Protein AF-A0A395GPB0-F1 (afdb_monomer_lite)

Secondary structure (DSSP, 8-state):
-------HHHHHHHH-TTTEEEPPTT-EEEEETTT-SEEE----TT-EEEEEE-SSEEEEEEE-SS-TT--TT-TTHHHHHHHHHHHHHHHHHHHHHHHH-S-GGG-EEEEE-SSS----------

Organism: NCBI:txid1448316

Structure (mmCIF, N/CA/C/O backbone):
data_AF-A0A395GPB0-F1
#
_entry.id   AF-A0A395GPB0-F1
#
loop_
_atom_site.group_PDB
_atom_site.id
_atom_site.type_symbol
_atom_site.label_atom_id
_atom_site.label_alt_id
_atom_site.label_comp_id
_atom_site.label_asym_id
_atom_site.label_entity_id
_atom_site.label_seq_id
_atom_site.pdbx_PDB_ins_code
_atom_site.Cartn_x
_atom_site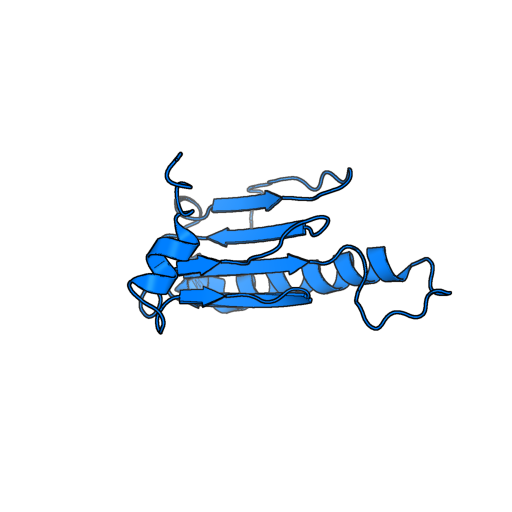.Cartn_y
_atom_site.Cartn_z
_atom_site.occupancy
_atom_site.B_iso_or_equiv
_atom_site.auth_seq_id
_atom_site.auth_comp_id
_atom_site.auth_asym_id
_atom_site.auth_atom_id
_atom_site.pdbx_PDB_model_num
ATOM 1 N N . MET A 1 1 ? 16.346 -27.547 14.453 1.00 36.94 1 MET A N 1
ATOM 2 C CA . MET A 1 1 ? 15.505 -26.934 13.401 1.00 36.94 1 MET A CA 1
ATOM 3 C C . MET A 1 1 ? 14.989 -25.620 13.964 1.00 36.94 1 MET A C 1
ATOM 5 O O . MET A 1 1 ? 14.205 -25.672 14.902 1.00 36.94 1 MET A O 1
ATOM 9 N N . SER A 1 2 ? 15.505 -24.464 13.529 1.00 45.38 2 SER A N 1
ATOM 10 C CA . SER A 1 2 ? 15.004 -23.181 14.036 1.00 45.38 2 SER A CA 1
ATOM 11 C C . SER A 1 2 ? 13.601 -22.949 13.482 1.00 45.38 2 SER A C 1
ATOM 13 O O . SER A 1 2 ? 13.351 -23.082 12.285 1.00 45.38 2 SER A O 1
ATOM 15 N N . GLN A 1 3 ? 12.657 -22.665 14.371 1.00 43.41 3 GLN A N 1
ATOM 16 C CA . GLN A 1 3 ? 11.319 -22.259 13.982 1.00 43.41 3 GLN A CA 1
ATOM 17 C C . GLN A 1 3 ? 11.456 -20.886 13.316 1.00 43.41 3 GLN A C 1
ATOM 19 O O . GLN A 1 3 ? 11.783 -19.907 13.985 1.00 43.41 3 GLN A O 1
ATOM 24 N N . VAL A 1 4 ? 11.277 -20.816 11.995 1.00 53.62 4 VAL A N 1
ATOM 25 C CA . VAL A 1 4 ? 11.233 -19.536 11.280 1.00 53.62 4 VAL A CA 1
ATOM 26 C C . VAL A 1 4 ? 10.114 -18.718 11.917 1.00 53.62 4 VAL A C 1
ATOM 28 O O . VAL A 1 4 ? 8.941 -19.093 11.846 1.00 53.62 4 VAL A O 1
ATOM 31 N N . GLN A 1 5 ? 10.468 -17.634 12.610 1.00 54.25 5 GLN A N 1
ATOM 32 C CA . GLN A 1 5 ? 9.482 -16.729 13.182 1.00 54.25 5 GLN A CA 1
ATOM 33 C C . GLN A 1 5 ? 8.686 -16.121 12.025 1.00 54.25 5 GLN A C 1
ATOM 35 O O . GLN A 1 5 ? 9.191 -15.282 11.284 1.00 54.25 5 GLN A O 1
ATOM 40 N N . LYS A 1 6 ? 7.434 -16.561 11.853 1.00 66.19 6 LYS A N 1
ATOM 41 C CA . LYS A 1 6 ? 6.519 -15.953 10.882 1.00 66.19 6 LYS A CA 1
ATOM 42 C C . LYS A 1 6 ? 6.362 -14.471 11.219 1.00 66.19 6 LYS A C 1
ATOM 44 O O . LYS A 1 6 ? 6.056 -14.145 12.373 1.00 66.19 6 LYS A O 1
ATOM 49 N N . GLY A 1 7 ? 6.558 -13.604 10.225 1.00 78.62 7 GLY A N 1
ATOM 50 C CA . GLY A 1 7 ? 6.305 -12.169 10.351 1.00 78.62 7 GLY A CA 1
ATOM 51 C C . GLY A 1 7 ? 4.840 -11.884 10.698 1.00 78.62 7 GLY A C 1
ATOM 52 O O . GLY A 1 7 ? 3.960 -12.688 10.387 1.00 78.62 7 GLY A O 1
ATOM 53 N N . GLN A 1 8 ? 4.577 -10.746 11.346 1.00 85.88 8 GLN A N 1
ATOM 54 C CA . GLN A 1 8 ? 3.243 -10.405 11.866 1.00 85.88 8 GLN A CA 1
ATOM 55 C C . GLN A 1 8 ? 2.157 -10.400 10.781 1.00 85.88 8 GLN A C 1
ATOM 57 O O . GLN A 1 8 ? 1.084 -10.949 11.002 1.00 85.88 8 GLN A O 1
ATOM 62 N N . LEU A 1 9 ? 2.456 -9.890 9.580 1.00 85.75 9 LEU A N 1
ATOM 63 C CA . LEU A 1 9 ? 1.503 -9.886 8.464 1.00 85.75 9 LEU A CA 1
ATOM 64 C C . LEU A 1 9 ? 1.039 -11.299 8.077 1.00 85.75 9 LEU A C 1
ATOM 66 O O . LEU A 1 9 ? -0.147 -11.512 7.860 1.00 85.75 9 LEU A O 1
ATOM 70 N N . ILE A 1 10 ? 1.952 -12.277 8.039 1.00 87.69 10 ILE A N 1
ATOM 71 C CA . ILE A 1 10 ? 1.610 -13.671 7.710 1.00 87.69 10 ILE A CA 1
ATOM 72 C C . ILE A 1 10 ? 0.721 -14.268 8.802 1.00 87.69 10 ILE A C 1
ATOM 74 O O . ILE A 1 10 ? -0.250 -14.949 8.496 1.00 87.69 10 ILE A O 1
ATOM 78 N N . ARG A 1 11 ? 1.013 -13.978 10.076 1.00 89.19 11 ARG A N 1
ATOM 79 C CA . ARG A 1 11 ? 0.176 -14.439 11.195 1.00 89.19 11 ARG A CA 1
ATOM 80 C C . ARG A 1 11 ? -1.242 -13.876 11.106 1.00 89.19 11 ARG A C 1
ATOM 82 O O . ARG A 1 11 ? -2.196 -14.613 11.320 1.00 89.19 11 ARG A O 1
ATOM 89 N N . LEU A 1 12 ? -1.374 -12.592 10.773 1.00 90.12 12 LEU A N 1
ATOM 90 C CA . LEU A 1 12 ? -2.673 -11.939 10.613 1.00 90.12 12 LEU A CA 1
ATOM 91 C C . LEU A 1 12 ? -3.429 -12.474 9.397 1.00 90.12 12 LEU A C 1
ATOM 93 O O . LEU A 1 12 ? -4.626 -12.706 9.497 1.00 90.12 12 LEU A O 1
ATOM 97 N N . LEU A 1 13 ? -2.740 -12.729 8.282 1.00 89.00 13 LEU A N 1
ATOM 98 C CA . LEU A 1 13 ? -3.353 -13.306 7.085 1.00 89.00 13 LEU A CA 1
ATOM 99 C C . LEU A 1 13 ? -3.865 -14.732 7.335 1.00 89.00 13 LEU A C 1
ATOM 101 O O . LEU A 1 13 ? -4.934 -15.089 6.857 1.00 89.00 13 LEU A O 1
ATOM 105 N N . GLU A 1 14 ? -3.131 -15.539 8.105 1.00 92.69 14 GLU A N 1
ATOM 106 C CA . GLU A 1 14 ? -3.571 -16.884 8.499 1.00 92.69 14 GLU A CA 1
ATOM 107 C C . GLU A 1 14 ? -4.774 -16.844 9.453 1.00 92.69 14 GLU A C 1
ATOM 109 O O . GLU A 1 14 ? -5.682 -17.663 9.326 1.00 92.69 14 GLU A O 1
ATOM 114 N N . ALA A 1 15 ? -4.796 -15.897 10.396 1.00 94.38 15 ALA A N 1
ATOM 115 C CA . ALA A 1 15 ? -5.872 -15.770 11.378 1.00 94.38 15 ALA A CA 1
ATOM 116 C C . ALA A 1 15 ? -7.144 -15.112 10.807 1.00 94.38 15 ALA A C 1
ATOM 118 O O . ALA A 1 15 ? -8.251 -15.486 11.190 1.00 94.38 15 ALA A O 1
ATOM 119 N N . TYR A 1 16 ? -6.993 -14.153 9.889 1.00 94.00 16 TYR A N 1
ATOM 120 C CA . TYR A 1 16 ? -8.072 -13.311 9.366 1.00 94.00 16 TYR A CA 1
ATOM 121 C C . TYR A 1 16 ? -7.975 -13.130 7.836 1.00 94.00 16 TYR A C 1
ATOM 123 O O . TYR A 1 16 ? -7.863 -12.004 7.346 1.00 94.00 16 TYR A O 1
ATOM 131 N N . PRO A 1 17 ? -8.043 -14.211 7.038 1.00 91.94 17 PRO A N 1
ATOM 132 C CA . PRO A 1 17 ? -7.716 -14.175 5.607 1.00 91.94 17 PRO A CA 1
ATOM 133 C C . PRO A 1 17 ? -8.591 -13.231 4.770 1.00 91.94 17 PRO A C 1
ATOM 135 O O . PRO A 1 17 ? -8.141 -12.738 3.742 1.00 91.94 17 PRO A O 1
ATOM 138 N N . ALA A 1 18 ? -9.825 -12.958 5.206 1.00 94.50 18 ALA A N 1
ATOM 139 C CA . ALA A 1 18 ? -10.744 -12.041 4.527 1.00 94.50 18 ALA A CA 1
ATOM 140 C C . ALA A 1 18 ? -10.627 -10.577 4.992 1.00 94.50 18 ALA A C 1
ATOM 142 O O . ALA A 1 18 ? -11.210 -9.699 4.367 1.00 94.50 18 ALA A O 1
ATOM 143 N N . GLN A 1 19 ? -9.906 -10.311 6.086 1.00 92.88 19 GLN A N 1
ATOM 144 C CA . GLN A 1 19 ? -9.789 -8.978 6.697 1.00 92.88 19 GLN A CA 1
ATOM 145 C C . GLN A 1 19 ? -8.365 -8.417 6.591 1.00 92.88 19 GLN A C 1
ATOM 147 O O . GLN A 1 19 ? -8.060 -7.377 7.171 1.00 92.88 19 GLN A O 1
ATOM 152 N N . VAL A 1 20 ? -7.483 -9.099 5.860 1.00 94.00 20 VAL A N 1
ATOM 153 C CA . VAL A 1 20 ? -6.141 -8.614 5.543 1.00 94.00 20 VAL A CA 1
ATOM 154 C C . VAL A 1 20 ? -6.079 -8.245 4.071 1.00 94.00 20 VAL A C 1
ATOM 156 O O . VAL A 1 20 ? -6.304 -9.081 3.198 1.00 94.00 20 VAL A O 1
ATOM 159 N N . VAL A 1 21 ? -5.718 -6.997 3.791 1.00 96.75 21 VAL A N 1
ATOM 160 C CA . VAL A 1 21 ? -5.532 -6.511 2.423 1.00 96.75 21 VAL A CA 1
ATOM 161 C C . VAL A 1 21 ? -4.055 -6.564 2.060 1.00 96.75 21 VAL A C 1
ATOM 163 O O . VAL A 1 21 ? -3.217 -5.899 2.669 1.00 96.75 21 VAL A O 1
ATOM 166 N N . ILE A 1 22 ? -3.731 -7.348 1.034 1.00 95.88 22 ILE A N 1
ATOM 167 C CA . ILE A 1 22 ? -2.392 -7.388 0.448 1.00 95.88 22 ILE A CA 1
ATOM 168 C C . ILE A 1 22 ? -2.362 -6.470 -0.769 1.00 95.88 22 ILE A C 1
ATOM 170 O O . ILE A 1 22 ? -3.056 -6.716 -1.754 1.00 95.88 22 ILE A O 1
ATOM 174 N N . VAL A 1 23 ? -1.532 -5.431 -0.718 1.00 96.25 23 VAL A N 1
ATOM 175 C CA . VAL A 1 23 ? -1.303 -4.533 -1.850 1.00 96.25 23 VAL A CA 1
ATOM 176 C C . VAL A 1 23 ? -0.248 -5.149 -2.766 1.00 96.25 23 VAL A C 1
ATOM 178 O O . VAL A 1 23 ? 0.900 -5.328 -2.345 1.00 96.25 23 VAL A O 1
ATOM 181 N N . PRO A 1 24 ? -0.595 -5.493 -4.015 1.00 95.06 24 PRO A N 1
ATOM 182 C CA . PRO A 1 24 ? 0.368 -6.048 -4.948 1.00 95.06 24 PRO A CA 1
ATOM 183 C C . PRO A 1 24 ? 1.375 -4.984 -5.406 1.00 95.06 24 PRO A C 1
ATOM 185 O O . PRO A 1 24 ? 1.146 -3.777 -5.325 1.00 95.06 24 PRO A O 1
ATOM 188 N N . MET A 1 25 ? 2.516 -5.447 -5.912 1.00 93.38 25 MET A N 1
ATOM 189 C CA . MET A 1 25 ? 3.525 -4.586 -6.526 1.00 93.38 25 MET A CA 1
ATOM 190 C C . MET A 1 25 ? 2.926 -3.782 -7.685 1.00 93.38 25 MET A C 1
ATOM 192 O O . MET A 1 25 ? 2.272 -4.342 -8.560 1.00 93.38 25 MET A O 1
ATOM 196 N N . GLY A 1 26 ? 3.194 -2.478 -7.713 1.00 93.44 26 GLY A N 1
ATOM 197 C CA . GLY A 1 26 ? 2.658 -1.558 -8.715 1.00 93.44 26 GLY A CA 1
ATOM 198 C C . GLY A 1 26 ? 1.306 -0.953 -8.342 1.00 93.44 26 GLY A C 1
ATOM 199 O O . GLY A 1 26 ? 0.774 -0.172 -9.127 1.00 93.44 26 GLY A O 1
ATOM 200 N N . GLU A 1 27 ? 0.780 -1.247 -7.149 1.00 95.50 27 GLU A N 1
ATOM 201 C CA . GLU A 1 27 ? -0.505 -0.722 -6.692 1.00 95.50 27 GLU A CA 1
ATOM 202 C C . GLU A 1 27 ? -0.430 0.140 -5.433 1.00 95.50 27 GLU A C 1
ATOM 204 O O . GLU A 1 27 ? 0.562 0.169 -4.697 1.00 95.50 27 GLU A O 1
ATOM 209 N N . VAL A 1 28 ? -1.519 0.883 -5.234 1.00 96.62 28 VAL A N 1
ATOM 210 C CA . VAL A 1 28 ? -1.795 1.682 -4.042 1.00 96.62 28 VAL A CA 1
ATOM 211 C C . VAL A 1 28 ? -3.219 1.386 -3.597 1.00 96.62 28 VAL A C 1
ATOM 213 O O . VAL A 1 28 ? -4.135 1.438 -4.420 1.00 96.62 28 VAL A O 1
ATOM 216 N N . ALA A 1 29 ? -3.409 1.104 -2.312 1.00 97.25 29 ALA A N 1
ATOM 217 C CA . ALA A 1 29 ? -4.724 0.866 -1.728 1.00 97.25 29 ALA A CA 1
ATOM 218 C C . ALA A 1 29 ? -4.901 1.652 -0.428 1.00 97.25 29 ALA A C 1
ATOM 220 O O . ALA A 1 29 ? -3.925 1.945 0.263 1.00 97.25 29 ALA A O 1
ATOM 221 N N . ALA A 1 30 ? -6.156 1.961 -0.111 1.00 96.88 30 ALA A N 1
ATOM 222 C CA . ALA A 1 30 ? -6.589 2.511 1.165 1.00 96.88 30 ALA A CA 1
ATOM 223 C C . ALA A 1 30 ? -7.556 1.522 1.826 1.00 96.88 30 ALA A C 1
ATOM 225 O O . ALA A 1 30 ? -8.333 0.871 1.126 1.00 96.88 30 ALA A O 1
ATOM 226 N N . VAL A 1 31 ? -7.507 1.409 3.150 1.00 96.69 31 VAL A N 1
ATOM 227 C CA . VAL A 1 31 ? -8.419 0.574 3.938 1.00 96.69 31 VAL A CA 1
ATOM 228 C C . VAL A 1 31 ? -8.897 1.314 5.177 1.00 96.69 31 VAL A C 1
ATOM 230 O O . VAL A 1 31 ? -8.165 2.133 5.733 1.00 96.69 31 VAL A O 1
ATOM 233 N N . SER A 1 32 ? -10.096 0.958 5.635 1.00 95.44 32 SER A N 1
ATOM 234 C CA . SER A 1 32 ? -10.561 1.267 6.984 1.00 95.44 32 SER A CA 1
ATOM 235 C C . SER A 1 32 ? -10.259 0.102 7.923 1.00 95.44 32 SER A C 1
ATOM 237 O O . SER A 1 32 ? -10.482 -1.062 7.569 1.00 95.44 32 SER A O 1
ATOM 239 N N . PHE A 1 33 ? -9.807 0.409 9.137 1.00 94.50 33 PHE A N 1
ATOM 240 C CA . PHE A 1 33 ? -9.629 -0.583 10.197 1.00 94.50 33 PHE A CA 1
ATOM 241 C C . PHE A 1 33 ? -10.926 -0.939 10.941 1.00 94.50 33 PHE A C 1
ATOM 243 O O . PHE A 1 33 ? -10.912 -1.775 11.840 1.00 94.50 33 PHE A O 1
ATOM 250 N N . HIS A 1 34 ? -12.069 -0.373 10.534 1.00 93.50 34 HIS A N 1
ATOM 251 C CA . HIS A 1 34 ? -13.381 -0.877 10.947 1.00 93.50 34 HIS A CA 1
ATOM 252 C C . HIS A 1 34 ? -13.727 -2.215 10.274 1.00 93.50 34 HIS A C 1
ATOM 254 O O . HIS A 1 34 ? -14.355 -3.064 10.903 1.00 93.50 34 HIS A O 1
ATOM 260 N N . ASP A 1 35 ? -13.279 -2.414 9.029 1.00 93.00 35 ASP A N 1
ATOM 261 C CA . ASP A 1 35 ? -13.588 -3.606 8.225 1.00 93.00 35 ASP A CA 1
ATOM 262 C C . ASP A 1 35 ? -12.385 -4.548 8.054 1.00 93.00 35 ASP A C 1
ATOM 264 O O . ASP A 1 35 ? -12.542 -5.735 7.759 1.00 93.00 35 ASP A O 1
ATOM 268 N N . THR A 1 36 ? -11.167 -4.022 8.214 1.00 94.56 36 THR A N 1
ATOM 269 C CA . THR A 1 36 ? -9.912 -4.759 8.013 1.00 94.56 36 THR A CA 1
ATOM 270 C C . THR A 1 36 ? -9.067 -4.759 9.279 1.00 94.56 36 THR A C 1
ATOM 272 O O . THR A 1 36 ? -9.062 -3.799 10.039 1.00 94.56 36 THR A O 1
ATOM 275 N N . VAL A 1 37 ? -8.307 -5.828 9.506 1.00 93.75 37 VAL A N 1
ATOM 276 C CA . VAL A 1 37 ? -7.382 -5.927 10.649 1.00 93.75 37 VAL A CA 1
ATOM 277 C C . VAL A 1 37 ? -5.953 -5.556 10.272 1.00 93.75 37 VAL A C 1
ATOM 279 O O . VAL A 1 37 ? -5.138 -5.276 11.148 1.00 93.75 37 VAL A O 1
ATOM 282 N N . ALA A 1 38 ? -5.622 -5.588 8.978 1.00 93.75 38 ALA A N 1
ATOM 283 C CA . ALA A 1 38 ? -4.320 -5.169 8.482 1.00 93.75 38 ALA A CA 1
ATOM 284 C C . ALA A 1 38 ? -4.331 -4.855 6.985 1.00 93.75 38 ALA A C 1
ATOM 286 O O . ALA A 1 38 ? -5.051 -5.465 6.193 1.00 93.75 38 ALA A O 1
ATOM 287 N N . ILE A 1 39 ? -3.410 -3.978 6.599 1.00 96.62 39 ILE A N 1
ATOM 288 C CA . ILE A 1 39 ? -2.943 -3.811 5.228 1.00 96.62 39 ILE A CA 1
ATOM 289 C C . ILE A 1 39 ? -1.444 -4.091 5.188 1.00 96.62 39 ILE A C 1
ATOM 291 O O . ILE A 1 39 ? -0.705 -3.749 6.112 1.00 96.62 39 ILE A O 1
ATOM 295 N N . GLY A 1 40 ? -0.980 -4.730 4.124 1.00 93.50 40 GLY A N 1
ATOM 296 C CA . GLY A 1 40 ? 0.426 -5.059 3.977 1.00 93.50 40 GLY A CA 1
ATOM 297 C C . GLY A 1 40 ? 0.819 -5.325 2.539 1.00 93.50 40 GLY A C 1
ATOM 298 O O . GLY A 1 40 ? 0.004 -5.294 1.624 1.00 93.50 40 GLY A O 1
ATOM 299 N N . THR A 1 41 ? 2.097 -5.610 2.344 1.00 94.25 41 THR A N 1
ATOM 300 C CA . THR A 1 41 ? 2.637 -6.067 1.068 1.00 94.25 41 THR A CA 1
ATOM 301 C C . THR A 1 41 ? 3.706 -7.127 1.313 1.00 94.25 41 THR A C 1
ATOM 303 O O . THR A 1 41 ? 4.219 -7.268 2.425 1.00 94.25 41 THR A O 1
ATOM 306 N N . MET A 1 42 ? 4.027 -7.901 0.282 1.00 89.56 42 MET A N 1
ATOM 307 C CA . MET A 1 42 ? 5.010 -8.978 0.325 1.00 89.56 42 MET A CA 1
ATOM 308 C C . MET A 1 42 ? 6.016 -8.832 -0.813 1.00 89.56 42 MET A C 1
ATOM 310 O O . MET A 1 42 ? 5.723 -8.233 -1.844 1.00 89.56 42 MET A O 1
ATOM 314 N N . GLY A 1 43 ? 7.199 -9.424 -0.627 1.00 86.69 43 GLY A N 1
ATOM 315 C CA . GLY A 1 43 ? 8.215 -9.492 -1.677 1.00 86.69 43 GLY A CA 1
ATOM 316 C C . GLY A 1 43 ? 8.845 -8.140 -2.012 1.00 86.69 43 GLY A C 1
ATOM 317 O O . GLY A 1 43 ? 9.032 -7.846 -3.185 1.00 86.69 43 GLY A O 1
ATOM 318 N N . LEU A 1 44 ? 9.172 -7.331 -0.994 1.00 82.75 44 LEU A N 1
ATOM 319 C CA . LEU A 1 44 ? 9.687 -5.975 -1.203 1.00 82.75 44 LEU A CA 1
ATOM 320 C C . LEU A 1 44 ? 10.959 -5.926 -2.054 1.00 82.75 44 LEU A C 1
ATOM 322 O O . LEU A 1 44 ? 11.007 -5.147 -2.993 1.00 82.75 44 LEU A O 1
ATOM 326 N N . GLY A 1 45 ? 11.963 -6.769 -1.795 1.00 84.50 45 GLY A N 1
ATOM 327 C CA . GLY A 1 45 ? 13.175 -6.820 -2.624 1.00 84.50 45 GLY A CA 1
ATOM 328 C C . GLY A 1 45 ? 13.790 -5.431 -2.862 1.00 84.50 45 GLY A C 1
ATOM 329 O O . GLY A 1 45 ? 14.169 -4.758 -1.909 1.00 84.50 45 GLY A O 1
ATOM 330 N N . SER A 1 46 ? 13.867 -5.010 -4.129 1.00 86.12 46 SER A N 1
ATOM 331 C CA . SER A 1 46 ? 14.341 -3.683 -4.559 1.00 86.12 46 SER A CA 1
ATOM 332 C C . SER A 1 46 ? 13.237 -2.624 -4.717 1.00 86.12 46 SER A C 1
ATOM 334 O O . SER A 1 46 ? 13.492 -1.544 -5.248 1.00 86.12 46 SER A O 1
ATOM 336 N N . CYS A 1 47 ? 12.006 -2.925 -4.307 1.00 90.50 47 CYS A N 1
ATOM 337 C CA . CYS A 1 47 ? 10.872 -2.010 -4.348 1.00 90.50 47 CYS A CA 1
ATOM 338 C C . CYS A 1 47 ? 10.867 -1.058 -3.148 1.00 90.50 47 CYS A C 1
ATOM 340 O O . CYS A 1 47 ? 11.417 -1.343 -2.083 1.00 90.50 47 CYS A O 1
ATOM 342 N N . SER A 1 48 ? 10.171 0.059 -3.324 1.00 91.12 48 SER A N 1
ATOM 343 C CA . SER A 1 48 ? 9.891 1.038 -2.276 1.00 91.12 48 SER A CA 1
ATOM 344 C C . SER A 1 48 ? 8.459 0.883 -1.767 1.00 91.12 48 SER A C 1
ATOM 346 O O . SER A 1 48 ? 7.574 0.423 -2.492 1.00 91.12 48 SER A O 1
ATOM 348 N N . VAL A 1 49 ? 8.210 1.301 -0.529 1.00 91.62 49 VAL A N 1
ATOM 349 C CA . VAL A 1 49 ? 6.884 1.344 0.089 1.00 91.62 49 VAL A CA 1
ATOM 350 C C . VAL A 1 49 ? 6.635 2.695 0.734 1.00 91.62 49 VAL A C 1
ATOM 352 O O . VAL A 1 49 ? 7.503 3.257 1.399 1.00 91.62 49 VAL A O 1
ATOM 355 N N . ILE A 1 50 ? 5.410 3.181 0.557 1.00 94.06 50 ILE A N 1
ATOM 356 C CA . ILE A 1 50 ? 4.875 4.341 1.269 1.00 94.06 50 ILE A CA 1
ATOM 357 C C . ILE A 1 50 ? 3.692 3.857 2.090 1.00 94.06 50 ILE A C 1
ATOM 359 O O . ILE A 1 50 ? 2.801 3.212 1.538 1.00 94.06 50 ILE A O 1
ATOM 363 N N . ILE A 1 51 ? 3.678 4.163 3.384 1.00 94.31 51 ILE A N 1
ATOM 364 C CA . ILE A 1 51 ? 2.552 3.896 4.275 1.00 94.31 51 ILE A CA 1
ATOM 365 C C . ILE A 1 51 ? 2.152 5.198 4.955 1.00 94.31 51 ILE A C 1
ATOM 367 O O . ILE A 1 51 ? 2.997 5.891 5.515 1.00 94.31 51 ILE A O 1
ATOM 371 N N . ILE A 1 52 ? 0.859 5.501 4.931 1.00 93.94 52 ILE A N 1
ATOM 372 C CA . ILE A 1 52 ? 0.233 6.496 5.803 1.00 93.94 52 ILE A CA 1
ATOM 373 C C . ILE A 1 52 ? -0.801 5.739 6.620 1.00 93.94 52 ILE A C 1
ATOM 375 O O . ILE A 1 52 ? -1.690 5.130 6.037 1.00 93.94 52 ILE A O 1
ATOM 379 N N . ALA A 1 53 ? -0.689 5.733 7.939 1.00 93.88 53 ALA A N 1
ATOM 380 C CA . ALA A 1 53 ? -1.572 4.964 8.805 1.00 93.88 53 ALA A CA 1
ATOM 381 C C . ALA A 1 53 ? -2.056 5.803 9.982 1.00 93.88 53 ALA A C 1
ATOM 383 O O . ALA A 1 53 ? -1.340 6.679 10.454 1.00 93.88 53 ALA A O 1
ATOM 384 N N . SER A 1 54 ? -3.251 5.497 10.463 1.00 94.19 54 SER A N 1
ATOM 385 C CA . SER A 1 54 ? -3.812 6.002 11.708 1.00 94.19 54 SER A CA 1
ATOM 386 C C . SER A 1 54 ? -4.491 4.874 12.482 1.00 94.19 54 SER A C 1
ATOM 388 O O . SER A 1 54 ? -4.403 3.706 12.099 1.00 94.19 54 SER A O 1
ATOM 390 N N . ALA A 1 55 ? -5.179 5.215 13.572 1.00 91.38 55 ALA A N 1
ATOM 391 C CA . ALA A 1 55 ? -6.037 4.270 14.280 1.00 91.38 55 ALA A CA 1
ATOM 392 C C . ALA A 1 55 ? -7.250 3.806 13.444 1.00 91.38 55 ALA A C 1
ATOM 394 O O . ALA A 1 55 ? -7.722 2.689 13.638 1.00 91.38 55 ALA A O 1
ATOM 395 N N . ASP A 1 56 ? -7.727 4.633 12.509 1.00 94.00 56 ASP A N 1
ATOM 396 C CA . ASP A 1 56 ? -8.995 4.421 11.795 1.00 94.00 56 ASP A CA 1
ATOM 397 C C . ASP A 1 56 ? -8.805 3.807 10.396 1.00 94.00 56 ASP A C 1
ATOM 399 O O . ASP A 1 56 ? -9.715 3.182 9.840 1.00 94.00 56 ASP A O 1
ATOM 403 N N . GLY A 1 57 ? -7.618 3.955 9.804 1.00 95.00 57 GLY A N 1
ATOM 404 C CA . GLY A 1 57 ? -7.327 3.405 8.486 1.00 95.00 57 GLY A CA 1
ATOM 405 C C . GLY A 1 57 ? -5.887 3.594 8.036 1.00 95.00 57 GLY A C 1
ATOM 406 O O . GLY A 1 57 ? -5.048 4.168 8.732 1.00 95.00 57 GLY A O 1
ATOM 407 N N . ALA A 1 58 ? -5.584 3.096 6.842 1.00 96.56 58 ALA A N 1
ATOM 408 C CA . ALA A 1 58 ? -4.248 3.193 6.274 1.00 96.56 58 ALA A CA 1
ATOM 409 C C . ALA A 1 58 ? -4.252 3.205 4.745 1.00 96.56 58 ALA A C 1
ATOM 411 O O . ALA A 1 58 ? -5.131 2.645 4.096 1.00 96.56 58 ALA A O 1
ATOM 412 N N . ILE A 1 59 ? -3.222 3.823 4.175 1.00 97.44 59 ILE A N 1
ATOM 413 C CA . ILE A 1 59 ? -2.870 3.811 2.759 1.00 97.44 59 ILE A CA 1
ATOM 414 C C . ILE A 1 59 ? -1.509 3.140 2.633 1.00 97.44 59 ILE A C 1
ATOM 416 O O . ILE A 1 59 ? -0.578 3.504 3.348 1.00 97.44 59 ILE A O 1
ATOM 420 N N . LEU A 1 60 ? -1.377 2.200 1.699 1.00 96.62 60 LEU A N 1
ATOM 421 C CA . LEU A 1 60 ? -0.109 1.551 1.384 1.00 96.62 60 LEU A CA 1
ATOM 422 C C . LEU A 1 60 ? 0.122 1.550 -0.127 1.00 96.62 60 LEU A C 1
ATOM 424 O O . LEU A 1 60 ? -0.749 1.144 -0.897 1.00 96.62 60 LEU A O 1
ATOM 428 N N . ALA A 1 61 ? 1.313 1.976 -0.541 1.00 96.62 61 ALA A N 1
ATOM 429 C CA . ALA A 1 61 ? 1.813 1.874 -1.907 1.00 96.62 61 ALA A CA 1
ATOM 430 C C . ALA A 1 61 ? 2.981 0.890 -1.965 1.00 96.62 61 ALA A C 1
ATOM 432 O O . ALA A 1 61 ? 3.918 1.022 -1.180 1.00 96.62 61 ALA A O 1
ATOM 433 N N . HIS A 1 62 ? 2.966 -0.037 -2.925 1.00 94.62 62 HIS A N 1
ATOM 434 C CA . HIS A 1 62 ? 4.106 -0.900 -3.240 1.00 94.62 62 HIS A CA 1
ATOM 435 C C . HIS A 1 62 ? 4.666 -0.514 -4.613 1.00 94.62 62 HIS A C 1
ATOM 437 O O . HIS A 1 6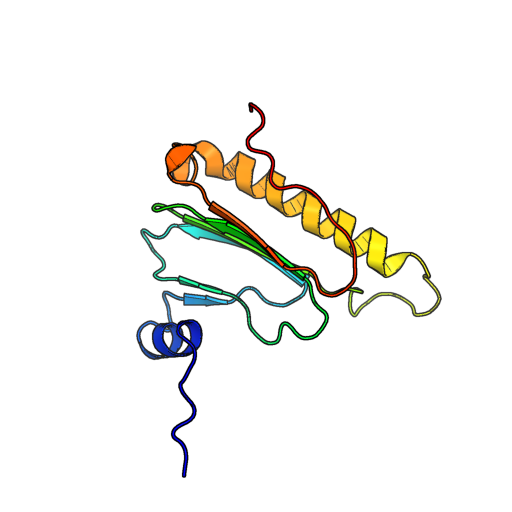2 ? 4.069 -0.792 -5.652 1.00 94.62 62 HIS A O 1
ATOM 443 N N . ILE A 1 63 ? 5.813 0.160 -4.625 1.00 93.88 63 ILE A N 1
ATOM 444 C CA . ILE A 1 63 ? 6.355 0.850 -5.796 1.00 93.88 63 ILE A CA 1
ATOM 445 C C . ILE A 1 63 ? 7.565 0.081 -6.334 1.00 93.88 63 ILE A C 1
ATOM 447 O O . ILE A 1 63 ? 8.637 0.141 -5.730 1.00 93.88 63 ILE A O 1
ATOM 451 N N . PRO A 1 64 ? 7.448 -0.615 -7.478 1.00 92.62 64 PRO A N 1
ATOM 452 C CA . PRO A 1 64 ? 8.615 -1.209 -8.107 1.00 92.62 64 PRO A CA 1
ATOM 453 C C . PRO A 1 64 ? 9.548 -0.119 -8.652 1.00 92.62 64 PRO A C 1
ATOM 455 O O . PRO A 1 64 ? 9.067 0.918 -9.116 1.00 92.62 64 PRO A O 1
ATOM 458 N N . PRO A 1 65 ? 10.871 -0.343 -8.679 1.00 88.75 65 PRO A N 1
ATOM 459 C CA . PRO A 1 65 ? 11.814 0.633 -9.224 1.00 88.75 65 PRO A CA 1
ATOM 460 C C . PRO A 1 65 ? 11.586 0.868 -10.721 1.00 88.75 65 PRO A C 1
ATOM 462 O O . PRO A 1 65 ? 11.884 1.939 -11.232 1.00 88.75 65 PRO A O 1
ATOM 465 N N . ARG A 1 66 ? 11.026 -0.120 -11.428 1.00 90.44 66 ARG A N 1
ATOM 466 C CA . ARG A 1 66 ? 10.641 -0.041 -12.838 1.00 90.44 66 ARG A CA 1
ATOM 467 C C . ARG A 1 66 ? 9.338 -0.816 -13.055 1.00 90.44 66 ARG A C 1
ATOM 469 O O . ARG A 1 66 ? 9.214 -1.917 -12.520 1.00 90.44 66 ARG A O 1
ATOM 476 N N . PRO A 1 67 ? 8.373 -0.299 -13.832 1.00 88.06 67 PRO A N 1
ATOM 477 C CA . PRO A 1 67 ? 7.142 -1.029 -14.078 1.00 88.06 67 PRO A CA 1
ATOM 478 C C . PRO A 1 67 ? 7.425 -2.228 -15.003 1.00 88.06 67 PRO A C 1
ATOM 480 O O . PRO A 1 67 ? 8.178 -2.071 -15.969 1.00 88.06 67 PRO A O 1
ATOM 483 N N . PRO A 1 68 ? 6.817 -3.408 -14.764 1.00 85.44 68 PRO A N 1
ATOM 484 C CA . PRO A 1 68 ? 7.102 -4.626 -15.535 1.00 85.44 68 PRO A CA 1
ATOM 485 C C . PRO A 1 68 ? 6.846 -4.502 -17.042 1.00 85.44 68 PRO A C 1
ATOM 487 O O . PRO A 1 68 ? 7.425 -5.233 -17.836 1.00 85.44 68 PRO A O 1
ATOM 490 N N . THR A 1 69 ? 5.974 -3.575 -17.437 1.00 88.31 69 THR A N 1
ATOM 491 C CA . THR A 1 69 ? 5.555 -3.351 -18.823 1.00 88.31 69 THR A CA 1
ATOM 492 C C . THR A 1 69 ? 6.412 -2.328 -19.574 1.00 88.31 69 THR A C 1
ATOM 494 O O . THR A 1 69 ? 6.165 -2.083 -20.753 1.00 88.31 69 THR A O 1
ATOM 497 N N . ALA A 1 70 ? 7.406 -1.703 -18.932 1.00 90.25 70 ALA A N 1
ATOM 498 C CA . ALA A 1 70 ? 8.242 -0.705 -19.594 1.00 90.25 70 ALA A CA 1
ATOM 499 C C . ALA A 1 70 ? 9.215 -1.330 -20.601 1.00 90.25 70 ALA A C 1
ATOM 501 O O . ALA A 1 70 ? 9.988 -2.227 -20.262 1.00 90.25 70 ALA A O 1
ATOM 502 N N . LEU A 1 71 ? 9.257 -0.764 -21.812 1.00 92.12 71 LEU A N 1
ATOM 503 C CA . LEU A 1 71 ? 10.253 -1.092 -22.835 1.00 92.12 71 LEU A CA 1
ATOM 504 C C . LEU A 1 71 ? 11.663 -0.889 -22.289 1.00 92.12 71 LEU A C 1
ATOM 506 O O . LEU A 1 71 ? 11.929 0.152 -21.701 1.00 92.12 71 LEU A O 1
ATOM 510 N N . LEU A 1 72 ? 12.588 -1.822 -22.521 1.00 88.75 72 LEU A N 1
ATOM 511 C CA . LEU A 1 72 ? 13.973 -1.718 -22.028 1.00 88.75 72 LEU A CA 1
ATOM 512 C C . LEU A 1 72 ? 14.707 -0.456 -22.512 1.00 88.75 72 LEU A C 1
ATOM 514 O O . LEU A 1 72 ? 15.605 0.024 -21.830 1.00 88.75 72 LEU A O 1
ATOM 518 N N . SER A 1 73 ? 14.302 0.098 -23.657 1.00 94.44 73 SER A N 1
ATOM 519 C CA . SER A 1 73 ? 14.862 1.326 -24.228 1.00 94.44 73 SER A CA 1
ATOM 520 C C . SER A 1 73 ? 14.455 2.604 -23.489 1.00 94.44 73 SER A C 1
ATOM 522 O O . SER A 1 73 ? 15.081 3.641 -23.689 1.00 94.44 73 SER A O 1
ATOM 524 N N . ASP A 1 74 ? 13.405 2.568 -22.664 1.00 92.88 74 ASP A N 1
ATOM 525 C CA . ASP A 1 74 ? 12.977 3.739 -21.901 1.00 92.88 74 ASP A CA 1
ATOM 526 C C . ASP A 1 74 ? 13.845 3.902 -20.648 1.00 92.88 74 ASP A C 1
ATOM 528 O O . ASP A 1 74 ? 13.622 3.269 -19.609 1.00 92.88 74 ASP A O 1
ATOM 532 N N . VAL A 1 75 ? 14.844 4.772 -20.748 1.00 91.69 75 VAL A N 1
ATOM 533 C CA . VAL A 1 75 ? 15.766 5.083 -19.649 1.00 91.69 75 VAL A CA 1
ATOM 534 C C . VAL A 1 75 ? 15.078 5.770 -18.464 1.00 91.69 75 VAL A C 1
ATOM 536 O O . VAL A 1 75 ? 15.560 5.652 -17.343 1.00 91.69 75 VAL A O 1
ATOM 539 N N . ASN A 1 76 ? 13.917 6.401 -18.674 1.00 93.38 76 ASN A N 1
ATOM 540 C CA . ASN A 1 76 ? 13.200 7.178 -17.658 1.00 93.38 76 ASN A CA 1
ATOM 541 C C . ASN A 1 76 ? 12.037 6.412 -17.012 1.00 93.38 76 ASN A C 1
ATOM 543 O O . ASN A 1 76 ? 11.347 6.948 -16.142 1.00 93.38 76 ASN A O 1
ATOM 547 N N . ALA A 1 77 ? 11.782 5.163 -17.416 1.00 92.25 77 ALA A N 1
ATOM 548 C CA . ALA A 1 77 ? 10.595 4.437 -16.963 1.00 92.25 77 ALA A CA 1
ATOM 549 C C . ALA A 1 77 ? 10.533 4.245 -15.439 1.00 92.25 77 ALA A C 1
ATOM 551 O O . ALA A 1 77 ? 9.439 4.151 -14.883 1.00 92.25 77 ALA A O 1
ATOM 552 N N . GLY A 1 78 ? 11.688 4.169 -14.769 1.00 90.31 78 GLY A N 1
ATOM 553 C CA . GLY A 1 78 ? 11.750 4.038 -13.316 1.00 90.31 78 GLY A CA 1
ATOM 554 C C . GLY A 1 78 ? 11.297 5.307 -12.601 1.00 90.31 78 GLY A C 1
ATOM 555 O O . GLY A 1 78 ? 10.310 5.281 -11.865 1.00 90.31 78 GLY A O 1
ATOM 556 N N . ASP A 1 79 ? 11.929 6.439 -12.908 1.00 89.81 79 ASP A N 1
ATOM 557 C CA . ASP A 1 79 ? 11.582 7.745 -12.334 1.00 89.81 79 ASP A CA 1
ATOM 558 C C . ASP A 1 79 ? 10.129 8.133 -12.626 1.00 89.81 79 ASP A C 1
ATOM 560 O O . ASP A 1 79 ? 9.401 8.587 -11.739 1.00 89.81 79 ASP A O 1
ATOM 564 N N . ASN A 1 80 ? 9.670 7.893 -13.858 1.00 91.38 80 ASN A N 1
ATOM 565 C CA . ASN A 1 80 ? 8.281 8.126 -14.246 1.00 91.38 80 ASN A CA 1
ATOM 566 C C . ASN A 1 80 ? 7.313 7.249 -13.442 1.00 91.38 80 ASN A C 1
ATOM 568 O O . ASN A 1 80 ? 6.234 7.709 -13.063 1.00 91.38 80 ASN A O 1
ATOM 572 N N . ASN A 1 81 ? 7.691 6.004 -13.142 1.00 91.50 81 ASN A N 1
ATOM 573 C CA . ASN A 1 81 ? 6.879 5.118 -12.320 1.00 91.50 81 ASN A CA 1
ATOM 574 C C . ASN A 1 81 ? 6.818 5.572 -10.865 1.00 91.50 81 ASN A C 1
ATOM 576 O O . ASN A 1 81 ? 5.720 5.647 -10.316 1.00 91.50 81 ASN A O 1
ATOM 580 N N . VAL A 1 82 ? 7.960 5.913 -10.262 1.00 89.31 82 VAL A N 1
ATOM 581 C 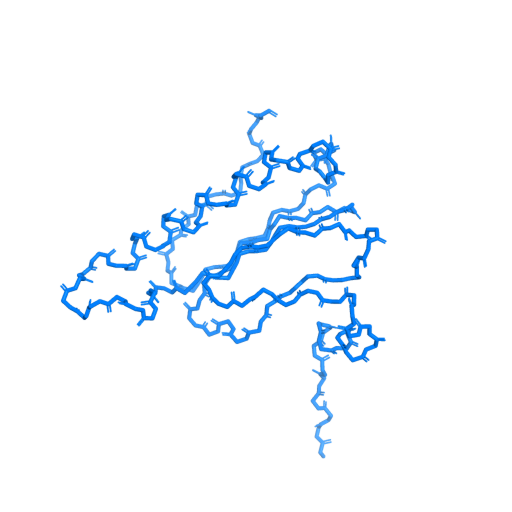CA . VAL A 1 82 ? 8.003 6.432 -8.889 1.00 89.31 82 VAL A CA 1
ATOM 582 C C . VAL A 1 82 ? 7.150 7.692 -8.789 1.00 89.31 82 VAL A C 1
ATOM 584 O O . VAL A 1 82 ? 6.265 7.757 -7.941 1.00 89.31 82 VAL A O 1
ATOM 587 N N . ARG A 1 83 ? 7.321 8.653 -9.706 1.00 89.69 83 ARG A N 1
ATOM 588 C CA . ARG A 1 83 ? 6.519 9.884 -9.734 1.00 89.69 83 ARG A CA 1
ATOM 589 C C . ARG A 1 83 ? 5.023 9.589 -9.833 1.00 89.69 83 ARG A C 1
ATOM 591 O O . ARG A 1 83 ? 4.253 10.100 -9.024 1.00 89.69 83 ARG A O 1
ATOM 598 N N . ARG A 1 84 ? 4.617 8.745 -10.786 1.00 91.44 84 ARG A N 1
ATOM 599 C CA . ARG A 1 84 ? 3.210 8.371 -10.993 1.00 91.44 84 ARG A CA 1
ATOM 600 C C . ARG A 1 84 ? 2.609 7.699 -9.758 1.00 91.44 84 ARG A C 1
ATOM 602 O O . ARG A 1 84 ? 1.492 8.014 -9.366 1.00 91.44 84 ARG A O 1
ATOM 609 N N . MET A 1 85 ? 3.331 6.761 -9.151 1.00 92.19 85 MET A N 1
ATOM 610 C CA . MET A 1 85 ? 2.849 6.010 -7.990 1.00 92.19 85 MET A CA 1
ATOM 611 C C . MET A 1 85 ? 2.768 6.884 -6.739 1.00 92.19 85 MET A C 1
ATOM 613 O O . MET A 1 85 ? 1.752 6.867 -6.048 1.00 92.19 85 MET A O 1
ATOM 617 N N . THR A 1 86 ? 3.789 7.704 -6.489 1.00 88.31 86 THR A N 1
ATOM 618 C CA . THR A 1 86 ? 3.805 8.639 -5.360 1.00 88.31 86 THR A CA 1
ATOM 619 C C . THR A 1 86 ? 2.693 9.682 -5.471 1.00 88.31 86 THR A C 1
ATOM 621 O O . THR A 1 86 ? 2.176 10.092 -4.443 1.00 88.31 86 THR A O 1
ATOM 624 N N . GLN A 1 87 ? 2.252 10.066 -6.677 1.00 92.25 87 GLN A N 1
ATOM 625 C CA . GLN A 1 87 ? 1.109 10.976 -6.875 1.00 92.25 87 GLN A CA 1
ATOM 626 C C . GLN A 1 87 ? -0.249 10.370 -6.481 1.00 92.25 87 GLN A C 1
ATOM 628 O O . GLN A 1 87 ? -1.127 11.103 -6.029 1.00 92.25 87 GLN A O 1
ATOM 633 N N . ARG A 1 88 ? -0.417 9.043 -6.565 1.00 94.56 88 ARG A N 1
ATOM 634 C CA . ARG A 1 88 ? -1.664 8.361 -6.157 1.00 94.56 88 ARG A CA 1
ATOM 635 C C . ARG A 1 88 ? -1.875 8.380 -4.637 1.00 94.56 88 ARG A C 1
ATOM 637 O O . ARG A 1 88 ? -3.011 8.356 -4.170 1.00 94.56 88 ARG A O 1
ATOM 644 N N . VAL A 1 89 ? -0.797 8.437 -3.852 1.00 93.00 89 VAL A N 1
ATOM 645 C CA . VAL A 1 89 ? -0.858 8.448 -2.378 1.00 93.00 89 VAL A CA 1
ATOM 646 C C . VAL A 1 89 ? -1.555 9.703 -1.823 1.00 93.00 89 VAL A C 1
ATOM 648 O O . VAL A 1 89 ? -2.535 9.539 -1.097 1.00 93.00 89 VAL A O 1
ATOM 651 N N . PRO A 1 90 ? -1.154 10.949 -2.160 1.00 91.00 90 PRO A N 1
ATOM 652 C CA . PRO A 1 90 ? -1.844 12.148 -1.687 1.00 91.00 90 PRO A CA 1
ATOM 653 C C . PRO A 1 90 ? -3.268 12.272 -2.246 1.00 91.00 90 PRO A C 1
ATOM 655 O O . PRO A 1 90 ? -4.118 12.889 -1.609 1.00 91.00 90 PRO A O 1
ATOM 658 N N . GLU A 1 91 ? -3.571 11.686 -3.409 1.00 93.62 91 GLU A N 1
ATOM 659 C CA . GLU A 1 91 ? -4.950 11.600 -3.909 1.00 93.62 91 GLU A CA 1
ATOM 660 C C . GLU A 1 91 ? -5.842 10.771 -2.983 1.00 93.62 91 GLU A C 1
ATOM 662 O O . GLU A 1 91 ? -6.916 11.237 -2.597 1.00 93.62 91 GLU A O 1
ATOM 667 N N . LEU A 1 92 ? -5.385 9.581 -2.581 1.00 94.44 92 LEU A N 1
ATOM 668 C CA . LEU A 1 92 ? -6.100 8.748 -1.613 1.00 94.44 92 LEU A CA 1
ATOM 669 C C . LEU A 1 92 ? -6.147 9.396 -0.230 1.00 94.44 92 LEU A C 1
ATOM 671 O O . LEU A 1 92 ? -7.197 9.378 0.407 1.00 94.44 92 LEU A O 1
ATOM 675 N N . TYR A 1 93 ? -5.056 10.029 0.205 1.00 92.75 93 TYR A N 1
ATOM 676 C CA . TYR A 1 93 ? -5.024 10.741 1.480 1.00 92.75 93 TYR A CA 1
ATOM 677 C C . TYR A 1 93 ? -6.091 11.831 1.531 1.00 92.75 93 TYR A C 1
ATOM 679 O O . TYR A 1 93 ? -6.894 11.860 2.455 1.00 92.75 93 TYR A O 1
ATOM 687 N N . ARG A 1 94 ? -6.170 12.690 0.505 1.00 93.44 94 ARG A N 1
ATOM 688 C CA . ARG A 1 94 ? -7.197 13.741 0.437 1.00 93.44 94 ARG A CA 1
ATOM 689 C C . ARG A 1 94 ? -8.608 13.166 0.425 1.00 93.44 94 ARG A C 1
ATOM 691 O O . ARG A 1 94 ? -9.480 13.722 1.084 1.00 93.44 94 ARG A O 1
ATOM 698 N N . ARG A 1 95 ? -8.827 12.062 -0.296 1.00 95.31 95 ARG A N 1
ATOM 699 C CA . ARG A 1 95 ? -10.136 11.397 -0.371 1.00 95.31 95 ARG A CA 1
ATOM 700 C C . ARG A 1 95 ? -10.604 10.888 0.992 1.00 95.31 95 ARG A C 1
ATOM 702 O O . ARG A 1 95 ? -11.774 11.049 1.305 1.00 95.31 95 ARG A O 1
ATOM 709 N N . HIS A 1 96 ? -9.698 10.327 1.789 1.00 93.62 96 HIS A N 1
ATOM 710 C CA . HIS A 1 96 ? -10.022 9.713 3.078 1.00 93.62 96 HIS A CA 1
ATOM 711 C C . HIS A 1 96 ? -9.622 10.562 4.293 1.00 93.62 96 HIS A C 1
ATOM 713 O O . HIS A 1 96 ? -9.709 10.089 5.424 1.00 93.62 96 HIS A O 1
ATOM 719 N N . ARG A 1 97 ? -9.199 11.821 4.100 1.00 90.69 97 ARG A N 1
ATOM 720 C CA . ARG A 1 97 ? -8.675 12.685 5.175 1.00 90.69 97 ARG A CA 1
ATOM 721 C C . ARG A 1 97 ? -9.637 12.780 6.353 1.00 90.69 97 ARG A C 1
ATOM 723 O O . ARG A 1 97 ? -9.213 12.655 7.489 1.00 90.69 97 ARG A O 1
ATOM 730 N N . ASN A 1 98 ? -10.924 12.971 6.085 1.00 91.56 98 ASN A N 1
ATOM 731 C CA . ASN A 1 98 ? -11.917 13.157 7.143 1.00 91.56 98 ASN A CA 1
ATOM 732 C C . ASN A 1 98 ? -12.313 11.845 7.837 1.00 91.56 98 ASN A C 1
ATOM 734 O O . ASN A 1 98 ? -12.783 11.888 8.968 1.00 91.56 98 ASN A O 1
ATOM 738 N N . GLU A 1 99 ? -12.127 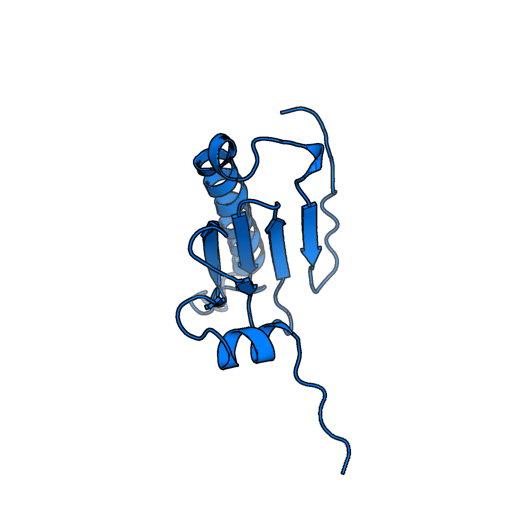10.705 7.170 1.00 91.38 99 GLU A N 1
ATOM 739 C CA . GLU A 1 99 ? -12.507 9.386 7.682 1.00 91.38 99 GLU A CA 1
ATOM 740 C C . GLU A 1 99 ? -11.363 8.746 8.468 1.00 91.38 99 GLU A C 1
ATOM 742 O O . GLU A 1 99 ? -11.579 8.263 9.570 1.00 91.38 99 GLU A O 1
ATOM 747 N N . TYR A 1 100 ? -10.146 8.750 7.912 1.00 91.19 100 TYR A N 1
ATOM 748 C CA . TYR A 1 100 ? -9.010 8.018 8.482 1.00 91.19 100 TYR A CA 1
ATOM 749 C C . TYR A 1 100 ? -7.991 8.945 9.143 1.00 91.19 100 TYR A C 1
ATOM 751 O O . TYR A 1 100 ? -7.353 8.569 10.116 1.00 91.19 100 TYR A O 1
ATOM 759 N N . PHE A 1 101 ? -7.806 10.161 8.631 1.00 90.50 101 PHE A N 1
ATOM 760 C CA . PHE A 1 101 ? -6.675 11.028 8.995 1.00 90.50 101 PHE A CA 1
ATOM 761 C C . PHE A 1 101 ? -7.139 12.369 9.575 1.00 90.50 101 PHE A C 1
ATOM 763 O O . PHE A 1 101 ? -6.511 13.408 9.374 1.00 90.50 101 PHE A O 1
ATOM 770 N N . SER A 1 102 ? -8.277 12.360 10.277 1.00 86.44 102 SER A N 1
ATOM 771 C CA . SER A 1 102 ? -8.911 13.575 10.804 1.00 86.44 102 SER A CA 1
ATOM 772 C C . SER A 1 102 ? -8.112 14.208 11.948 1.00 86.44 102 SER A C 1
ATOM 774 O O . SER A 1 102 ? -8.249 15.402 12.218 1.00 86.44 102 SER A O 1
ATOM 776 N N . ARG A 1 103 ? -7.253 13.413 12.599 1.00 84.06 103 ARG A N 1
ATOM 777 C CA . ARG A 1 103 ? -6.390 13.812 13.711 1.00 84.06 103 ARG A CA 1
ATOM 778 C C . ARG A 1 103 ? -4.921 13.723 13.294 1.00 84.06 103 ARG A C 1
ATOM 780 O O . ARG A 1 103 ? -4.402 12.615 13.136 1.00 84.06 103 ARG A O 1
ATOM 787 N N . PRO A 1 104 ? -4.219 14.863 13.170 1.00 73.19 104 PRO A N 1
ATOM 788 C CA . PRO A 1 104 ? -2.801 14.869 12.813 1.00 73.19 104 PRO A CA 1
ATOM 789 C C . PRO A 1 104 ? -1.923 14.084 13.796 1.00 73.19 104 PRO A C 1
ATOM 791 O O . PRO A 1 104 ? -0.955 13.456 13.387 1.00 73.19 104 PRO A O 1
ATOM 794 N N . THR A 1 105 ? -2.283 14.076 15.084 1.00 74.69 105 THR A N 1
ATOM 795 C CA . THR A 1 105 ? -1.521 13.406 16.154 1.00 74.69 105 THR A CA 1
ATOM 796 C C . THR A 1 105 ? -1.532 11.885 16.065 1.00 74.69 105 THR A C 1
ATOM 798 O O . THR A 1 105 ? -0.647 11.243 16.622 1.00 74.69 105 THR A O 1
ATOM 801 N N . ASP A 1 106 ? -2.511 11.320 15.359 1.00 79.69 106 ASP A N 1
ATOM 802 C CA . ASP A 1 106 ? -2.726 9.876 15.288 1.00 79.69 106 ASP A CA 1
ATOM 803 C C . ASP A 1 106 ? -2.259 9.318 13.936 1.00 79.69 106 ASP A C 1
ATOM 805 O O . ASP A 1 106 ? -2.455 8.139 13.659 1.00 79.69 106 ASP A O 1
ATOM 809 N N . THR A 1 107 ? -1.649 10.154 13.084 1.00 82.88 107 THR A N 1
ATOM 810 C CA . THR A 1 107 ? -1.191 9.771 11.745 1.00 82.88 107 THR A CA 1
ATOM 811 C C . THR A 1 107 ? 0.316 9.523 11.730 1.00 82.88 107 THR A C 1
ATOM 813 O O . THR A 1 107 ? 1.116 10.393 12.064 1.00 82.88 107 THR A O 1
ATOM 816 N N . VAL A 1 108 ? 0.716 8.337 11.281 1.00 82.69 108 VAL A N 1
ATOM 817 C CA . VAL A 1 108 ? 2.109 7.931 11.087 1.00 82.69 108 VAL A CA 1
ATOM 818 C C . VAL A 1 108 ? 2.375 7.760 9.597 1.00 82.69 108 VAL A C 1
ATOM 820 O O . VAL A 1 108 ? 1.672 7.020 8.908 1.00 82.69 108 VAL A O 1
ATOM 823 N N . ILE A 1 109 ? 3.428 8.410 9.105 1.00 84.00 109 ILE A N 1
ATOM 824 C CA . ILE A 1 109 ? 3.917 8.243 7.735 1.00 84.00 109 ILE A CA 1
ATOM 825 C C . ILE A 1 109 ? 5.235 7.478 7.792 1.00 84.00 109 ILE A C 1
ATOM 827 O O . ILE A 1 109 ? 6.202 7.931 8.401 1.00 84.00 109 ILE A O 1
ATOM 831 N N . VAL A 1 110 ? 5.277 6.317 7.143 1.00 82.38 110 VAL A N 1
ATOM 8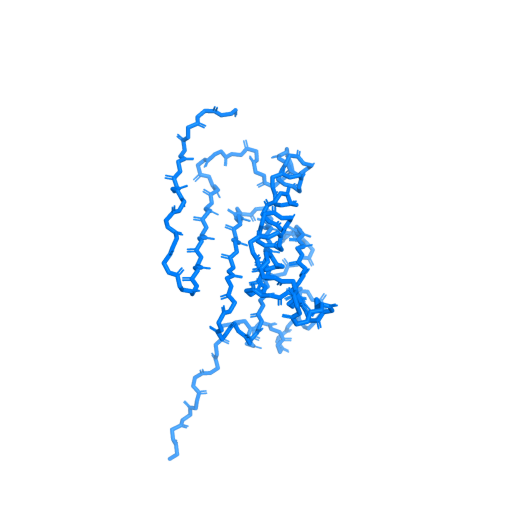32 C CA . VAL A 1 110 ? 6.480 5.495 7.013 1.00 82.38 110 VAL A CA 1
ATOM 833 C C . VAL A 1 110 ? 6.847 5.390 5.543 1.00 82.38 110 VAL A C 1
ATOM 835 O O . VAL A 1 110 ? 6.039 4.982 4.709 1.00 82.38 110 VAL A O 1
ATOM 838 N N . TYR A 1 111 ? 8.094 5.724 5.237 1.00 80.31 111 TYR A N 1
ATOM 839 C CA . TYR A 1 111 ? 8.662 5.577 3.908 1.00 80.31 111 TYR A CA 1
ATOM 840 C C . TYR A 1 111 ? 9.863 4.640 3.955 1.00 80.31 111 TYR A C 1
ATOM 842 O O . TYR A 1 111 ? 10.778 4.824 4.758 1.00 80.31 111 TYR A O 1
ATOM 850 N N . TYR A 1 112 ? 9.866 3.648 3.072 1.00 76.94 112 TYR A N 1
ATOM 851 C CA . TYR A 1 112 ? 11.005 2.773 2.843 1.00 76.94 112 TYR A CA 1
ATOM 852 C C . TYR A 1 112 ? 11.344 2.792 1.358 1.00 76.94 112 TYR A C 1
ATOM 854 O O . TYR A 1 112 ? 10.509 2.434 0.531 1.00 76.94 112 TYR A O 1
ATOM 862 N N . ALA A 1 113 ? 12.570 3.179 1.017 1.00 68.56 113 ALA A N 1
ATOM 863 C CA . ALA A 1 113 ? 13.075 3.103 -0.346 1.00 68.56 113 ALA A CA 1
ATOM 864 C C . ALA A 1 113 ? 14.370 2.312 -0.411 1.00 68.56 113 ALA A C 1
ATOM 866 O O . ALA A 1 113 ? 15.300 2.548 0.363 1.00 68.56 113 ALA A O 1
ATOM 867 N N . TYR A 1 114 ? 14.432 1.396 -1.372 1.00 59.88 114 TYR A N 1
ATOM 868 C CA . TYR A 1 114 ? 15.657 0.697 -1.715 1.00 59.88 114 TYR A CA 1
ATOM 869 C C . TYR A 1 114 ? 16.392 1.482 -2.813 1.00 59.88 114 TYR A C 1
ATOM 871 O O . TYR A 1 114 ? 15.926 1.556 -3.947 1.00 59.88 114 TYR A O 1
ATOM 879 N N . GLY A 1 115 ? 17.539 2.080 -2.472 1.00 49.34 115 GLY A N 1
ATOM 880 C CA . GLY A 1 115 ? 18.315 2.959 -3.361 1.00 49.34 115 GLY A CA 1
ATOM 881 C C . GLY A 1 115 ? 18.098 4.445 -3.049 1.00 49.34 115 GLY A C 1
ATOM 882 O O . GLY A 1 115 ? 16.973 4.900 -2.878 1.00 49.34 115 GLY A O 1
ATOM 883 N N . ALA A 1 116 ? 19.200 5.184 -2.899 1.00 41.59 116 ALA A N 1
ATOM 884 C CA . ALA A 1 116 ? 19.265 6.511 -2.287 1.00 41.59 116 ALA A CA 1
ATOM 885 C C . ALA A 1 116 ? 18.339 7.562 -2.935 1.00 41.59 116 ALA A C 1
ATOM 887 O O . ALA A 1 116 ? 18.578 8.018 -4.049 1.00 41.59 116 ALA A O 1
ATOM 888 N N . GLY A 1 117 ? 17.332 8.007 -2.185 1.00 37.19 117 GLY A N 1
ATOM 889 C CA . GLY A 1 117 ? 16.501 9.163 -2.514 1.00 37.19 117 GLY A CA 1
ATOM 890 C C . GLY A 1 117 ? 15.722 9.605 -1.283 1.00 37.19 117 GLY A C 1
ATOM 891 O O . GLY A 1 117 ? 14.658 9.066 -0.992 1.00 37.19 117 GLY A O 1
ATOM 892 N N . VAL A 1 118 ? 16.289 10.545 -0.525 1.00 38.38 118 VAL A N 1
ATOM 893 C CA . VAL A 1 118 ? 15.626 11.187 0.618 1.00 38.38 118 VAL A CA 1
ATOM 894 C C . VAL A 1 118 ? 14.494 12.063 0.086 1.00 38.38 118 VAL A C 1
ATOM 896 O O . VAL A 1 118 ? 14.748 12.970 -0.703 1.00 38.38 118 VAL A O 1
ATOM 899 N N . ILE A 1 119 ? 13.263 11.832 0.543 1.00 41.97 119 ILE A N 1
ATOM 900 C CA . ILE A 1 119 ? 12.170 12.808 0.451 1.00 41.97 119 ILE A CA 1
ATOM 901 C C . ILE A 1 119 ? 11.523 12.855 1.839 1.00 41.97 119 ILE A C 1
ATOM 903 O O . ILE A 1 119 ? 11.128 11.822 2.375 1.00 41.97 119 ILE A O 1
ATOM 907 N N . GLY A 1 120 ? 11.565 14.035 2.458 1.00 34.78 120 GLY A N 1
ATOM 908 C CA . GLY A 1 120 ? 11.405 14.234 3.898 1.00 34.78 120 GLY A CA 1
ATOM 909 C C . GLY A 1 120 ? 10.046 13.841 4.482 1.00 34.78 120 GLY A C 1
ATOM 910 O O . GLY A 1 120 ? 9.007 13.967 3.840 1.00 34.78 120 GLY A O 1
ATOM 911 N N . SER A 1 121 ? 10.073 13.416 5.747 1.00 33.91 121 SER A N 1
ATOM 912 C CA . SER A 1 121 ? 8.917 13.435 6.641 1.00 33.91 121 SER A CA 1
ATOM 913 C C . SER A 1 121 ? 8.754 14.860 7.176 1.00 33.91 121 SER A C 1
ATOM 915 O O . SER A 1 121 ? 9.525 15.282 8.037 1.00 33.91 121 SER A O 1
ATOM 917 N N . GLY A 1 122 ? 7.798 15.611 6.640 1.00 34.53 122 GLY A N 1
ATOM 918 C CA .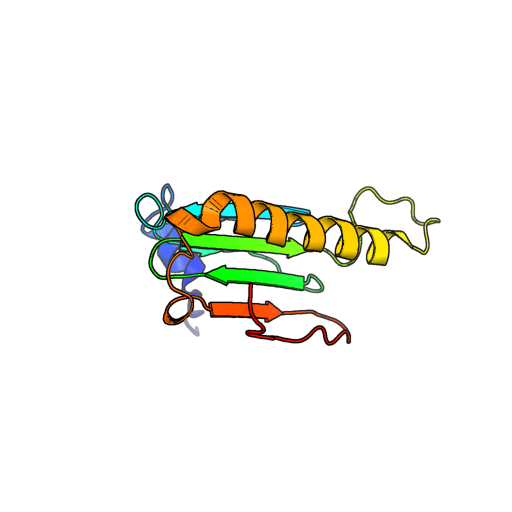 GLY A 1 122 ? 7.426 16.925 7.158 1.00 34.53 122 GLY A CA 1
ATOM 919 C C . GLY A 1 122 ? 5.978 16.906 7.625 1.00 34.53 122 GLY A C 1
ATOM 920 O O . GLY A 1 122 ? 5.083 16.652 6.821 1.00 34.53 122 GLY A O 1
ATOM 921 N N . CYS A 1 123 ? 5.759 17.169 8.913 1.00 34.62 123 CYS A N 1
ATOM 922 C CA . CYS A 1 123 ? 4.486 17.682 9.410 1.00 34.62 123 CYS A CA 1
ATOM 923 C C . CYS A 1 123 ? 4.485 19.195 9.170 1.00 34.62 123 CYS A C 1
ATOM 925 O O . CYS A 1 123 ? 4.641 19.946 10.123 1.00 34.62 123 CYS A O 1
ATOM 927 N N . ASP A 1 124 ? 4.378 19.633 7.917 1.00 30.59 124 ASP A N 1
ATOM 928 C CA . ASP A 1 124 ? 4.205 21.054 7.615 1.00 30.59 124 ASP A CA 1
ATOM 929 C C . ASP A 1 124 ? 2.782 21.269 7.083 1.00 30.59 124 ASP A C 1
ATOM 931 O O . ASP A 1 124 ? 2.388 20.703 6.063 1.00 30.59 124 ASP A O 1
ATOM 935 N N . ASP A 1 125 ? 2.024 22.026 7.876 1.00 36.09 125 ASP A N 1
ATOM 936 C CA . ASP A 1 125 ? 0.665 22.552 7.721 1.00 36.09 125 ASP A CA 1
ATOM 937 C C . ASP A 1 125 ? -0.048 22.322 6.365 1.00 36.09 125 ASP A C 1
ATOM 939 O O . ASP A 1 125 ? 0.229 22.984 5.360 1.00 36.09 125 ASP A O 1
ATOM 943 N N . LEU A 1 126 ? -1.062 21.436 6.394 1.00 36.47 126 LEU A N 1
ATOM 944 C CA . LEU A 1 126 ? -2.184 21.352 5.439 1.00 36.47 126 LEU A CA 1
ATOM 945 C C . LEU A 1 126 ? -3.543 21.517 6.135 1.00 36.47 126 LEU A C 1
ATOM 947 O O . LEU A 1 126 ? -3.934 20.605 6.913 1.00 36.47 126 LEU A O 1
#

pLDDT: mean 83.53, std 18.32, range [30.59, 97.44]

Radius of gyration: 15.91 Å; chains: 1; bounding box: 33×50×40 Å

Foldseek 3Di:
DDDPPDDPLVVQCVVPVPQEAEAEALDKDKDFCVRHVYYYYDDLPQWKKKWKAFPTIIMIHTFDQADPPDDPPPPCRRVVRVVVRVVVRVVVCVVCCVGTVVDVVGIDIDIDHRDDDDDDDDPDDD

Sequence (126 aa):
MSQVQKGQLIRLLEAYPAQVVIVPMGEVAAVSFHDTVAIGTMGLGSCSVIIIASADGAILAHIPPRPPTALLSDVNAGDNNVRRMTQRVPELYRRHRNEYFSRPTDTVIVYYAYGAGVIGSGCDDL